Protein AF-A0A9N9JHW2-F1 (afdb_monomer_lite)

InterPro domains:
  IPR004712 Na+/H+ antiporter, fungi [PTHR31382] (13-151)
  IPR006153 Cation/H+ exchanger, transmembrane domain [PF00999] (31-150)

Structure (mmCIF, N/CA/C/O backbone):
data_AF-A0A9N9JHW2-F1
#
_entry.id   AF-A0A9N9JHW2-F1
#
loop_
_atom_site.group_PDB
_atom_site.id
_atom_site.type_symbol
_atom_site.label_atom_id
_atom_site.label_alt_id
_atom_site.label_comp_id
_atom_site.label_asym_id
_atom_site.label_entity_id
_atom_site.label_seq_id
_atom_site.pdbx_PDB_ins_code
_atom_site.Cartn_x
_atom_site.Cartn_y
_atom_site.Cartn_z
_atom_site.occupancy
_atom_site.B_iso_or_equiv
_atom_site.auth_seq_id
_atom_site.auth_comp_id
_atom_site.auth_asym_id
_atom_site.auth_atom_id
_atom_site.pdbx_PDB_model_num
ATOM 1 N N . ALA A 1 1 ? 4.481 19.458 5.116 1.00 49.91 1 ALA A N 1
ATOM 2 C CA . ALA A 1 1 ? 4.588 18.077 5.631 1.00 49.91 1 ALA A CA 1
ATOM 3 C C . ALA A 1 1 ? 3.976 17.063 4.660 1.00 49.91 1 ALA A C 1
ATOM 5 O O . ALA A 1 1 ? 4.725 16.209 4.212 1.00 49.91 1 ALA A O 1
ATOM 6 N N . LEU A 1 2 ? 2.700 17.203 4.251 1.00 49.69 2 LEU A N 1
ATOM 7 C CA . LEU A 1 2 ? 2.052 16.290 3.284 1.00 49.69 2 LEU A CA 1
ATOM 8 C C . LEU A 1 2 ? 2.845 16.100 1.975 1.00 49.69 2 LEU A C 1
ATOM 10 O O . LEU A 1 2 ? 3.232 14.982 1.667 1.00 49.69 2 LEU A O 1
ATOM 14 N N . TYR A 1 3 ? 3.224 17.187 1.293 1.00 51.06 3 TYR A N 1
ATOM 15 C CA . TYR A 1 3 ? 3.979 17.104 0.030 1.00 51.06 3 TYR A CA 1
ATOM 16 C C . TYR A 1 3 ? 5.314 16.347 0.125 1.00 51.06 3 TYR A C 1
ATOM 18 O O . TYR A 1 3 ? 5.717 15.689 -0.829 1.00 51.06 3 TYR A O 1
ATOM 26 N N . HIS A 1 4 ? 6.010 16.424 1.264 1.00 49.56 4 HIS A N 1
ATOM 27 C CA . HIS A 1 4 ? 7.264 15.689 1.456 1.00 49.56 4 HIS A CA 1
ATOM 28 C C . HIS A 1 4 ? 7.025 14.197 1.705 1.00 49.56 4 HIS A C 1
ATOM 30 O O . HIS A 1 4 ? 7.826 13.377 1.259 1.00 49.56 4 HIS A O 1
ATOM 36 N N . ALA A 1 5 ? 5.937 13.848 2.398 1.00 53.38 5 ALA A N 1
ATOM 37 C CA . ALA A 1 5 ? 5.558 12.462 2.636 1.00 53.38 5 ALA A CA 1
ATOM 38 C C . ALA A 1 5 ? 5.114 11.796 1.327 1.00 53.38 5 ALA A C 1
ATOM 40 O O . ALA A 1 5 ? 5.663 10.758 0.968 1.00 53.38 5 ALA A O 1
ATOM 41 N N . ASP A 1 6 ? 4.229 12.443 0.563 1.00 57.06 6 ASP A N 1
ATOM 42 C CA . ASP A 1 6 ? 3.752 11.947 -0.734 1.00 57.06 6 ASP A CA 1
ATOM 43 C C . ASP A 1 6 ? 4.912 11.697 -1.707 1.00 57.06 6 ASP A C 1
ATOM 45 O O . ASP A 1 6 ? 5.014 10.630 -2.316 1.00 57.06 6 ASP A O 1
ATOM 49 N N . LEU A 1 7 ? 5.860 12.637 -1.782 1.00 61.16 7 LEU A N 1
ATOM 50 C CA . LEU A 1 7 ? 7.040 12.500 -2.634 1.00 61.16 7 LEU A CA 1
ATOM 51 C C . LEU A 1 7 ? 7.932 11.322 -2.208 1.00 61.16 7 LEU A C 1
ATOM 53 O O . LEU A 1 7 ? 8.488 10.622 -3.056 1.00 61.16 7 LEU A O 1
ATOM 57 N N . HIS A 1 8 ? 8.051 11.061 -0.905 1.00 65.06 8 HIS A N 1
ATOM 58 C CA . HIS A 1 8 ? 8.848 9.951 -0.384 1.00 65.06 8 HIS A CA 1
ATOM 59 C C . HIS A 1 8 ? 8.257 8.581 -0.765 1.00 65.06 8 HIS A C 1
ATOM 61 O O . HIS A 1 8 ? 9.009 7.672 -1.123 1.00 65.06 8 HIS A O 1
ATOM 67 N N . TYR A 1 9 ? 6.929 8.425 -0.749 1.00 59.56 9 TYR A N 1
ATOM 68 C CA . TYR A 1 9 ? 6.265 7.176 -1.154 1.00 59.56 9 TYR A CA 1
ATOM 69 C C . TYR A 1 9 ? 6.364 6.921 -2.654 1.00 59.56 9 TYR A C 1
ATOM 71 O O . TYR A 1 9 ? 6.665 5.801 -3.069 1.00 59.56 9 TYR A O 1
ATOM 79 N N . ILE A 1 10 ? 6.207 7.972 -3.459 1.00 65.38 10 ILE A N 1
ATOM 80 C CA . ILE A 1 10 ? 6.424 7.895 -4.906 1.00 65.38 10 ILE A CA 1
ATOM 81 C C . ILE A 1 10 ? 7.870 7.469 -5.189 1.00 65.38 10 ILE A C 1
ATOM 83 O O . ILE A 1 10 ? 8.105 6.567 -5.988 1.00 65.38 10 ILE A O 1
ATOM 87 N N . THR A 1 11 ? 8.844 8.044 -4.477 1.00 70.62 11 THR A N 1
ATOM 88 C CA . THR A 1 11 ? 10.264 7.690 -4.644 1.00 70.62 11 THR A CA 1
ATOM 89 C C . THR A 1 11 ? 10.546 6.235 -4.253 1.00 70.62 11 THR A C 1
ATOM 91 O O . THR A 1 11 ? 11.298 5.557 -4.949 1.00 70.62 11 THR A O 1
ATOM 94 N N . LYS A 1 12 ? 9.917 5.722 -3.185 1.00 71.50 12 LYS A N 1
ATOM 95 C CA . LYS A 1 12 ? 10.025 4.308 -2.785 1.00 71.50 12 LYS A CA 1
ATOM 96 C C . LYS A 1 12 ? 9.438 3.356 -3.828 1.00 71.50 12 LYS A C 1
ATOM 98 O O . LYS A 1 12 ? 10.093 2.376 -4.169 1.00 71.50 12 LYS A O 1
ATOM 103 N N . GLY A 1 13 ? 8.262 3.667 -4.376 1.00 67.06 13 GLY A N 1
ATOM 104 C CA . GLY A 1 13 ? 7.679 2.893 -5.478 1.00 67.06 13 GLY A CA 1
ATOM 105 C C . GLY A 1 13 ? 8.552 2.925 -6.738 1.00 67.06 13 GLY A C 1
ATOM 106 O O . GLY A 1 13 ? 8.743 1.907 -7.395 1.00 67.06 13 GLY A O 1
ATOM 107 N N . MET A 1 14 ? 9.171 4.069 -7.048 1.00 69.75 14 MET A N 1
ATOM 108 C CA . MET A 1 14 ? 10.121 4.158 -8.163 1.00 69.75 14 MET A CA 1
ATOM 109 C C . MET A 1 14 ? 11.405 3.355 -7.915 1.00 69.75 14 MET A C 1
ATOM 111 O O . MET A 1 14 ? 11.918 2.739 -8.847 1.00 69.75 14 MET A O 1
ATOM 115 N N . ALA A 1 15 ? 11.921 3.321 -6.683 1.00 74.56 15 ALA A N 1
ATOM 116 C CA . ALA A 1 15 ? 13.123 2.557 -6.343 1.00 74.56 15 ALA A CA 1
ATOM 117 C C . ALA A 1 15 ? 12.953 1.052 -6.620 1.00 74.56 15 ALA A C 1
ATOM 119 O O . ALA A 1 15 ? 13.870 0.413 -7.136 1.00 74.56 15 ALA A O 1
ATOM 120 N N . GLU A 1 16 ? 11.763 0.506 -6.362 1.00 70.38 16 GLU A N 1
ATOM 121 C CA . GLU A 1 16 ? 11.405 -0.872 -6.711 1.00 70.38 16 GLU A CA 1
ATOM 122 C C . GLU A 1 16 ? 11.533 -1.124 -8.226 1.00 70.38 16 GLU A C 1
ATOM 124 O O . GLU A 1 16 ? 12.093 -2.129 -8.663 1.00 70.38 16 GLU A O 1
ATOM 129 N N . GLN A 1 17 ? 11.102 -0.172 -9.057 1.00 68.19 17 GLN A N 1
ATOM 130 C CA . GLN A 1 17 ? 11.220 -0.287 -10.513 1.00 68.19 17 GLN A CA 1
ATOM 131 C C . GLN A 1 17 ? 12.666 -0.218 -11.015 1.00 68.19 17 GLN A C 1
ATOM 133 O O . GLN A 1 17 ? 13.013 -0.893 -11.990 1.00 68.19 17 GLN A O 1
ATOM 138 N N . PHE A 1 18 ? 13.514 0.570 -10.351 1.00 70.00 18 PHE A N 1
ATOM 139 C CA . PHE A 1 18 ? 14.948 0.624 -10.641 1.00 70.00 18 PHE A CA 1
ATOM 140 C C . PHE A 1 18 ? 15.665 -0.680 -10.270 1.00 70.00 18 PHE A C 1
ATOM 142 O O . PHE A 1 18 ? 16.592 -1.081 -10.975 1.00 70.00 18 PHE A O 1
ATOM 149 N N . LEU A 1 19 ? 15.213 -1.389 -9.231 1.00 73.19 19 LEU A N 1
ATOM 150 C CA . LEU A 1 19 ? 15.720 -2.727 -8.914 1.00 73.19 19 LEU A CA 1
ATOM 151 C C . LEU A 1 19 ? 15.449 -3.706 -10.069 1.00 73.19 19 LEU A C 1
ATOM 153 O O . LEU A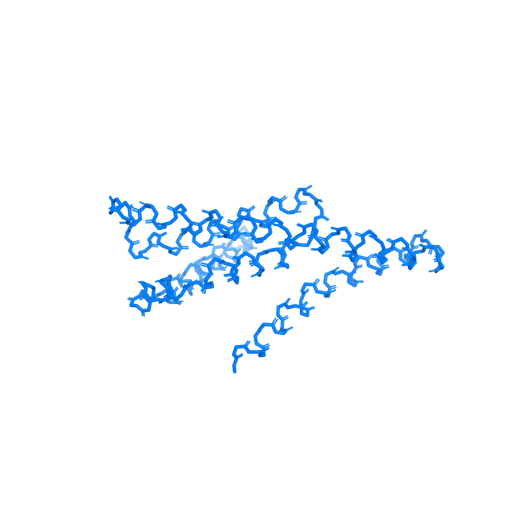 1 19 ? 16.359 -4.405 -10.515 1.00 73.19 19 LEU A O 1
ATOM 157 N N . TYR A 1 20 ? 14.226 -3.701 -10.611 1.00 67.94 20 TYR A N 1
ATOM 158 C CA . TYR A 1 20 ? 13.880 -4.515 -11.780 1.00 67.94 20 TYR A CA 1
ATOM 159 C C . TYR A 1 20 ? 14.678 -4.123 -13.028 1.00 67.94 20 TYR A C 1
ATOM 161 O O . TYR A 1 20 ? 15.082 -5.002 -13.783 1.00 67.94 20 TYR A O 1
ATOM 169 N N . LEU A 1 21 ? 14.951 -2.831 -13.240 1.00 69.00 21 LEU A N 1
ATOM 170 C CA . LEU A 1 21 ? 15.825 -2.381 -14.330 1.00 69.00 21 LEU A CA 1
ATOM 171 C C . LEU A 1 21 ? 17.228 -2.989 -14.216 1.00 69.00 21 LEU A C 1
ATOM 173 O O . LEU A 1 21 ? 17.766 -3.475 -15.208 1.00 69.00 21 LEU A O 1
ATOM 177 N N . SER A 1 22 ? 17.801 -2.982 -13.009 1.00 71.44 22 SER A N 1
ATOM 178 C CA . SER A 1 22 ? 19.120 -3.564 -12.741 1.00 71.44 22 SER A CA 1
ATOM 179 C C . SER A 1 22 ? 19.153 -5.066 -13.048 1.00 71.44 22 SER A C 1
ATOM 181 O O . SER A 1 22 ? 20.088 -5.545 -13.685 1.00 71.44 22 SER A O 1
ATOM 183 N N . LEU A 1 23 ? 18.092 -5.795 -12.681 1.00 68.25 23 LEU A N 1
ATOM 184 C CA . LEU A 1 23 ? 17.926 -7.210 -13.028 1.00 68.25 23 LEU A CA 1
ATOM 185 C C . LEU A 1 23 ? 17.848 -7.428 -14.548 1.00 68.25 23 LEU A C 1
ATOM 187 O O . LEU A 1 23 ? 18.542 -8.289 -15.076 1.00 68.25 23 LEU A O 1
ATOM 191 N N . TYR A 1 24 ? 17.072 -6.619 -15.276 1.00 65.62 24 TYR A N 1
ATOM 192 C CA . TYR A 1 24 ? 16.975 -6.746 -16.736 1.00 65.62 24 TYR A CA 1
ATOM 193 C C . TYR A 1 24 ? 18.283 -6.414 -17.466 1.00 65.62 24 TYR A C 1
ATOM 195 O O . TYR A 1 24 ? 18.560 -7.000 -18.511 1.00 65.62 24 TYR A O 1
ATOM 203 N N . LEU A 1 25 ? 19.102 -5.504 -16.929 1.00 69.38 25 LEU A N 1
ATOM 204 C CA . LEU A 1 25 ? 20.418 -5.184 -17.493 1.00 69.38 25 LEU A CA 1
ATOM 205 C C . LEU A 1 25 ? 21.443 -6.316 -17.336 1.00 69.38 25 LEU A C 1
ATOM 207 O O . LEU A 1 25 ? 22.425 -6.327 -18.076 1.00 69.38 25 LEU A O 1
ATOM 211 N N . MET A 1 26 ? 21.244 -7.246 -16.396 1.00 73.38 26 MET A N 1
ATOM 212 C CA . MET A 1 26 ? 22.123 -8.410 -16.248 1.00 73.38 26 MET A CA 1
ATOM 213 C C . MET A 1 26 ? 21.910 -9.458 -17.351 1.00 73.38 26 MET A C 1
ATOM 215 O O . MET A 1 26 ? 22.874 -10.120 -17.727 1.00 73.38 26 MET A O 1
ATOM 219 N N . ASP A 1 27 ? 20.697 -9.564 -17.905 1.00 67.25 27 ASP A N 1
ATOM 220 C CA . ASP A 1 27 ? 20.333 -10.617 -18.867 1.00 67.25 27 ASP A CA 1
ATOM 221 C C . ASP A 1 27 ? 20.201 -10.135 -20.330 1.00 67.25 27 ASP A C 1
ATOM 223 O O . ASP A 1 27 ? 20.203 -10.958 -21.248 1.00 67.25 27 ASP A O 1
ATOM 227 N N . LEU A 1 28 ? 20.084 -8.823 -20.596 1.00 65.81 28 LEU A N 1
ATOM 228 C CA . LEU A 1 28 ? 19.756 -8.283 -21.929 1.00 65.81 28 LEU A CA 1
ATOM 229 C C . LEU A 1 28 ? 20.701 -7.176 -22.422 1.00 65.81 28 LEU A C 1
ATOM 231 O O . LEU A 1 28 ? 21.309 -6.428 -21.662 1.00 65.81 28 LEU A O 1
ATOM 235 N N . SER A 1 29 ? 20.767 -7.018 -23.749 1.00 70.31 29 SER A N 1
ATOM 236 C CA . SER A 1 29 ? 21.506 -5.927 -24.395 1.00 70.31 29 SER A CA 1
ATOM 237 C C . SER A 1 29 ? 20.874 -4.550 -24.111 1.00 70.31 29 SER A C 1
ATOM 239 O O . SER A 1 29 ? 19.653 -4.384 -24.183 1.00 70.31 29 SER A O 1
ATOM 241 N N . PHE A 1 30 ? 21.715 -3.542 -23.829 1.00 63.62 30 PHE A N 1
ATOM 242 C CA . PHE A 1 30 ? 21.324 -2.201 -23.348 1.00 63.62 30 PHE A CA 1
ATOM 243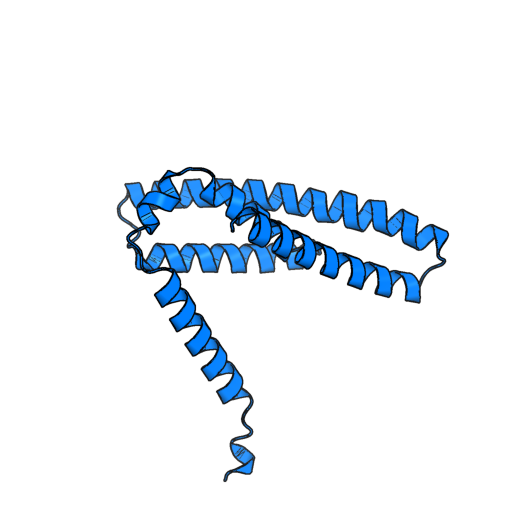 C C . PHE A 1 30 ? 20.150 -1.554 -24.110 1.00 63.62 30 PHE A C 1
ATOM 245 O O . PHE A 1 30 ? 19.251 -0.986 -23.493 1.00 63.62 30 PHE A O 1
ATOM 252 N N . GLY A 1 31 ? 20.129 -1.641 -25.445 1.00 64.25 31 GLY A N 1
ATOM 253 C CA . GLY A 1 31 ? 19.107 -0.983 -26.270 1.00 64.25 31 GLY A CA 1
ATOM 254 C C . GLY A 1 31 ? 17.722 -1.639 -26.208 1.00 64.25 31 GLY A C 1
ATOM 255 O O . GLY A 1 31 ? 16.709 -0.942 -26.194 1.00 64.25 31 GLY A O 1
ATOM 256 N N . GLN A 1 32 ? 17.662 -2.971 -26.131 1.00 62.88 32 GLN A N 1
ATOM 257 C CA . GLN A 1 32 ? 16.396 -3.705 -26.015 1.00 62.88 32 GLN A CA 1
ATOM 258 C C . GLN A 1 32 ? 15.873 -3.705 -24.573 1.00 62.88 32 GLN A C 1
ATOM 260 O O . GLN A 1 32 ? 14.664 -3.590 -24.368 1.00 62.88 32 GLN A O 1
ATOM 265 N N . ALA A 1 33 ? 16.775 -3.750 -23.587 1.00 60.91 33 ALA A N 1
ATOM 266 C CA . ALA A 1 33 ? 16.438 -3.694 -22.167 1.00 60.91 33 ALA A CA 1
ATOM 267 C C . ALA A 1 33 ? 15.716 -2.388 -21.800 1.00 60.91 33 ALA A C 1
ATOM 269 O O . ALA A 1 33 ? 14.664 -2.418 -21.167 1.00 60.91 33 ALA A O 1
ATOM 270 N N . ILE A 1 34 ? 16.223 -1.240 -22.265 1.00 65.31 34 ILE A N 1
ATOM 271 C CA . ILE A 1 34 ? 15.618 0.071 -21.981 1.00 65.31 34 ILE A CA 1
ATOM 272 C C . ILE A 1 34 ? 14.256 0.216 -22.678 1.00 65.31 34 ILE A C 1
ATOM 274 O O . ILE A 1 34 ? 13.299 0.689 -22.065 1.00 65.31 34 ILE A O 1
ATOM 278 N N . GLY A 1 35 ? 14.135 -0.229 -23.935 1.00 65.12 35 GLY A N 1
ATOM 279 C CA . GLY A 1 35 ? 12.882 -0.142 -24.692 1.00 65.12 35 GLY A CA 1
ATOM 280 C C . GLY A 1 35 ? 11.750 -0.974 -24.083 1.00 65.12 35 GLY A C 1
ATOM 281 O O . GLY A 1 35 ? 10.632 -0.479 -23.933 1.00 65.12 35 GLY A O 1
ATOM 282 N N . GLN A 1 36 ? 12.034 -2.215 -23.679 1.00 63.06 36 GLN A N 1
ATOM 283 C CA . GLN A 1 36 ? 11.035 -3.060 -23.019 1.00 63.06 36 GLN A CA 1
ATOM 284 C C . GLN A 1 36 ? 10.749 -2.622 -21.583 1.00 63.06 36 GLN A C 1
ATOM 286 O O . GLN A 1 36 ? 9.597 -2.673 -21.155 1.00 63.06 36 GLN A O 1
ATOM 291 N N . TRP A 1 37 ? 11.750 -2.122 -20.858 1.00 65.81 37 TRP A N 1
ATOM 292 C CA . TRP A 1 37 ? 11.552 -1.609 -19.507 1.00 65.81 37 TRP A CA 1
ATOM 293 C C . TRP A 1 37 ? 10.609 -0.401 -19.480 1.00 65.81 37 TRP A C 1
ATOM 295 O O . TRP A 1 37 ? 9.665 -0.386 -18.695 1.00 65.81 37 TRP A O 1
ATOM 305 N N . VAL A 1 38 ? 10.767 0.574 -20.379 1.00 68.00 38 VAL A N 1
ATOM 306 C CA . VAL A 1 38 ? 9.857 1.734 -20.420 1.00 68.00 38 VAL A CA 1
ATOM 307 C C . VAL A 1 38 ? 8.424 1.309 -20.767 1.00 68.00 38 VAL A C 1
ATOM 309 O O . VAL A 1 38 ? 7.467 1.749 -20.130 1.00 68.00 38 VAL A O 1
ATOM 312 N N . LEU A 1 39 ? 8.247 0.427 -21.750 1.00 65.81 39 LEU A N 1
ATOM 313 C CA . LEU A 1 39 ? 6.912 0.052 -22.224 1.00 65.81 39 LEU A CA 1
ATOM 314 C C . LEU A 1 39 ? 6.179 -0.865 -21.229 1.00 65.81 39 LEU A C 1
ATOM 316 O O . LEU A 1 39 ? 4.998 -0.666 -20.948 1.00 65.81 39 LEU A O 1
ATOM 320 N N . VAL A 1 40 ? 6.885 -1.837 -20.649 1.00 64.31 40 VAL A N 1
ATOM 321 C CA . VAL A 1 40 ? 6.300 -2.832 -19.739 1.00 64.31 40 VAL A CA 1
ATOM 322 C C . VAL A 1 40 ? 6.316 -2.356 -18.284 1.00 64.31 40 VAL A C 1
ATOM 324 O O . VAL A 1 40 ? 5.298 -2.449 -17.601 1.00 64.31 40 VAL A O 1
ATOM 327 N N . ALA A 1 41 ? 7.433 -1.828 -17.778 1.00 65.44 41 ALA A N 1
ATOM 328 C CA . ALA A 1 41 ? 7.545 -1.462 -16.364 1.00 65.44 41 ALA A CA 1
ATOM 329 C C . ALA A 1 41 ? 6.882 -0.116 -16.044 1.00 65.44 41 ALA A C 1
ATOM 331 O O . ALA A 1 41 ? 6.231 0.006 -15.009 1.00 65.44 41 ALA A O 1
ATOM 332 N N . ILE A 1 42 ? 6.997 0.879 -16.926 1.00 67.75 42 ILE A N 1
ATOM 333 C CA . ILE A 1 42 ? 6.394 2.195 -16.681 1.00 67.75 42 ILE A CA 1
ATOM 334 C C . ILE A 1 42 ? 4.953 2.208 -17.189 1.00 67.75 42 ILE A C 1
ATOM 336 O O . ILE A 1 42 ? 4.037 2.417 -16.405 1.00 67.75 42 ILE A O 1
ATOM 340 N N . LEU A 1 43 ? 4.711 1.943 -18.474 1.00 67.69 43 LEU A N 1
ATOM 341 C CA . LEU A 1 43 ? 3.366 2.125 -19.033 1.00 67.69 43 LEU A CA 1
ATOM 342 C C . LEU A 1 43 ? 2.357 1.095 -18.504 1.00 67.69 43 LEU A C 1
ATOM 344 O O . LEU A 1 43 ? 1.267 1.464 -18.0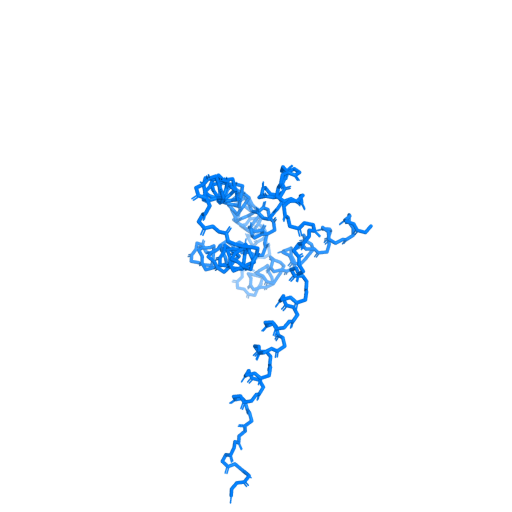67 1.00 67.69 43 LEU A O 1
ATOM 348 N N . TYR A 1 44 ? 2.722 -0.191 -18.526 1.00 69.19 44 TYR A N 1
ATOM 349 C CA . TYR A 1 44 ? 1.807 -1.261 -18.134 1.00 69.19 44 TYR A CA 1
ATOM 350 C C . TYR A 1 44 ? 1.718 -1.416 -16.613 1.00 69.19 44 TYR A C 1
ATOM 352 O O . TYR A 1 44 ? 0.619 -1.326 -16.073 1.00 69.19 44 TYR A O 1
ATOM 360 N N . LYS A 1 45 ? 2.838 -1.587 -15.891 1.00 71.00 45 LYS A N 1
ATOM 361 C CA . LYS A 1 45 ? 2.770 -1.815 -14.433 1.00 71.00 45 LYS A CA 1
ATOM 362 C C . LYS A 1 45 ? 2.287 -0.592 -13.650 1.00 71.00 45 LYS A C 1
ATOM 364 O O . LYS A 1 45 ? 1.414 -0.752 -12.805 1.00 71.00 45 LYS A O 1
ATOM 369 N N . ILE A 1 46 ? 2.799 0.616 -13.917 1.00 78.75 46 ILE A N 1
ATOM 370 C CA . ILE A 1 46 ? 2.342 1.825 -13.198 1.00 78.75 46 ILE A CA 1
ATOM 371 C C . ILE A 1 46 ? 0.904 2.148 -13.598 1.00 78.75 46 ILE A C 1
ATOM 373 O O . ILE A 1 46 ? 0.067 2.350 -12.725 1.00 78.75 46 ILE A O 1
ATOM 377 N N . GLY A 1 47 ? 0.599 2.153 -14.901 1.00 81.38 47 GLY A N 1
ATOM 378 C CA . GLY A 1 47 ? -0.744 2.450 -15.399 1.00 81.38 47 GLY A CA 1
ATOM 379 C C . GLY A 1 47 ? -1.804 1.529 -14.797 1.00 81.38 47 GLY A C 1
ATOM 380 O O . GLY A 1 47 ? -2.816 1.996 -14.274 1.00 81.38 47 GLY A O 1
ATOM 381 N N . LEU A 1 48 ? -1.540 0.222 -14.794 1.00 80.50 48 LEU A N 1
ATOM 382 C CA . LEU A 1 48 ? -2.440 -0.775 -14.226 1.00 80.50 48 LEU A CA 1
ATOM 383 C C . LEU A 1 48 ? -2.549 -0.649 -12.696 1.00 80.50 48 LEU A C 1
ATOM 385 O O . LEU A 1 48 ? -3.662 -0.686 -12.172 1.00 80.50 48 LEU A O 1
ATOM 389 N N . SER A 1 49 ? -1.440 -0.407 -11.986 1.00 81.88 49 SER A N 1
ATOM 390 C CA . SER A 1 49 ? -1.452 -0.126 -10.541 1.00 81.88 49 SER A CA 1
ATOM 391 C C . SER A 1 49 ? -2.270 1.125 -10.191 1.00 81.88 49 SER A C 1
ATOM 393 O O . SER A 1 49 ? -3.013 1.101 -9.211 1.00 81.88 49 SER A O 1
ATOM 395 N N . ILE A 1 50 ? -2.194 2.197 -10.994 1.00 86.19 50 ILE A N 1
ATOM 396 C CA . ILE A 1 50 ? -3.000 3.414 -10.801 1.00 86.19 50 ILE A CA 1
ATOM 397 C C . ILE A 1 50 ? -4.489 3.086 -10.934 1.00 86.19 50 ILE A C 1
ATOM 399 O O . ILE A 1 50 ? -5.280 3.440 -10.061 1.00 86.19 50 ILE A O 1
ATOM 403 N N . VAL A 1 51 ? -4.878 2.394 -12.009 1.00 89.00 51 VAL A N 1
ATOM 404 C CA . VAL A 1 51 ? -6.286 2.066 -12.278 1.00 89.00 51 VAL A CA 1
ATOM 405 C C . VAL A 1 51 ? -6.859 1.168 -11.181 1.00 89.00 51 VAL A C 1
ATOM 407 O O . VAL A 1 51 ? -7.936 1.458 -10.658 1.00 89.00 51 VAL A O 1
ATOM 410 N N . ILE A 1 52 ? -6.128 0.122 -10.783 1.00 87.88 52 ILE A N 1
ATOM 411 C CA . ILE A 1 52 ? -6.542 -0.779 -9.699 1.00 87.88 52 ILE A CA 1
ATOM 412 C C . ILE A 1 52 ? -6.622 -0.028 -8.370 1.00 87.88 52 ILE A C 1
ATOM 414 O O . ILE A 1 52 ? -7.591 -0.213 -7.633 1.00 87.88 52 ILE A O 1
ATOM 418 N N . GLY A 1 53 ? -5.646 0.833 -8.074 1.00 88.00 53 GLY A N 1
ATOM 419 C CA . GLY A 1 53 ? -5.619 1.633 -6.853 1.00 88.00 53 GLY A CA 1
ATOM 420 C C . GLY A 1 53 ? -6.832 2.557 -6.745 1.00 88.00 53 GLY A C 1
ATOM 421 O O . GLY A 1 53 ? -7.554 2.506 -5.751 1.00 88.00 53 GLY A O 1
ATOM 422 N N . ILE A 1 54 ? -7.120 3.339 -7.791 1.00 91.12 54 ILE A N 1
ATOM 423 C CA . ILE A 1 54 ? -8.285 4.242 -7.824 1.00 91.12 54 ILE A CA 1
ATOM 424 C C . ILE A 1 54 ? -9.588 3.450 -7.704 1.00 91.12 54 ILE A C 1
ATOM 426 O O . ILE A 1 54 ? -10.450 3.795 -6.896 1.00 91.12 54 ILE A O 1
ATOM 430 N N . PHE A 1 55 ? -9.738 2.382 -8.491 1.00 92.25 55 PHE A N 1
ATOM 431 C CA . PHE A 1 55 ? -10.962 1.587 -8.494 1.00 92.25 55 PHE A CA 1
ATOM 432 C C . PHE A 1 55 ? -11.221 0.952 -7.124 1.00 92.25 55 PHE A C 1
ATOM 434 O O . PHE A 1 55 ? -12.303 1.104 -6.557 1.00 92.25 55 PHE A O 1
ATOM 441 N N . THR A 1 56 ? -10.211 0.288 -6.564 1.00 91.12 56 THR A N 1
ATOM 442 C CA . THR A 1 56 ? -10.328 -0.413 -5.281 1.00 91.12 56 THR A CA 1
ATOM 443 C C . THR A 1 56 ? -10.503 0.573 -4.127 1.00 91.12 56 THR A C 1
ATOM 445 O O . THR A 1 56 ? -11.349 0.344 -3.268 1.00 91.12 56 THR A O 1
ATOM 448 N N . GLY A 1 57 ? -9.784 1.702 -4.127 1.00 89.19 57 GLY A N 1
ATOM 449 C CA . GLY A 1 57 ? -9.932 2.761 -3.122 1.00 89.19 57 GLY A CA 1
ATOM 450 C C . GLY A 1 57 ? -11.328 3.393 -3.123 1.00 89.19 57 GLY A C 1
ATOM 451 O O . GLY A 1 57 ? -11.928 3.582 -2.062 1.00 89.19 57 GLY A O 1
ATOM 452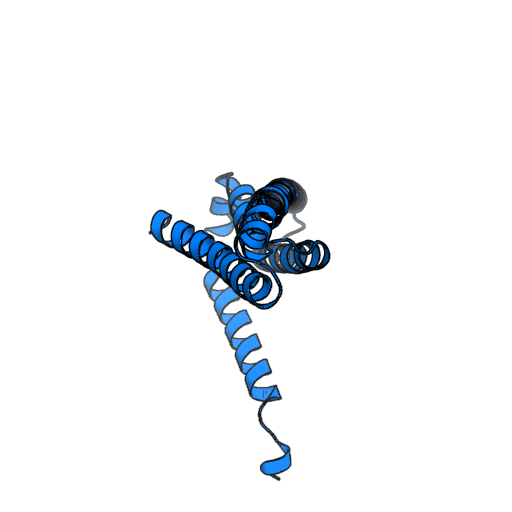 N N . TYR A 1 58 ? -11.900 3.634 -4.307 1.00 88.62 58 TYR A N 1
ATOM 453 C CA . TYR A 1 58 ? -13.268 4.140 -4.443 1.00 88.62 58 TYR A CA 1
ATOM 454 C C . TYR A 1 58 ? -14.316 3.132 -3.947 1.00 88.62 58 TYR A C 1
ATOM 456 O O . TYR A 1 58 ? -15.229 3.493 -3.197 1.00 88.62 58 TYR A O 1
ATOM 464 N N . VAL A 1 59 ? -14.181 1.856 -4.329 1.00 90.69 59 VAL A N 1
ATOM 465 C CA . VAL A 1 59 ? -15.076 0.782 -3.867 1.00 90.69 59 VAL A CA 1
ATOM 466 C C . VAL A 1 59 ? -14.989 0.624 -2.351 1.00 90.69 59 VAL A C 1
ATOM 468 O O . VAL A 1 59 ? -16.024 0.584 -1.684 1.00 90.69 59 VAL A O 1
ATOM 471 N N . ALA A 1 60 ? -13.776 0.606 -1.799 1.00 88.62 60 ALA A N 1
ATOM 472 C CA . ALA A 1 60 ? -13.540 0.495 -0.367 1.00 88.62 60 ALA A CA 1
ATOM 473 C C . ALA A 1 60 ? -14.199 1.638 0.411 1.00 88.62 60 ALA A C 1
ATOM 475 O O . ALA A 1 60 ? -14.893 1.375 1.391 1.00 88.62 60 ALA A O 1
ATOM 476 N N . ARG A 1 61 ? -14.087 2.889 -0.064 1.00 85.25 61 ARG A N 1
ATOM 477 C CA . ARG A 1 61 ? -14.801 4.024 0.545 1.00 85.25 61 ARG A CA 1
ATOM 478 C C . ARG A 1 61 ? -16.303 3.775 0.574 1.00 85.25 61 ARG A C 1
ATOM 480 O O . ARG A 1 61 ? -16.943 3.972 1.603 1.00 85.25 61 ARG A O 1
ATOM 487 N N . LYS A 1 62 ? -16.881 3.381 -0.561 1.00 86.50 62 LYS A N 1
ATOM 488 C CA . LYS A 1 62 ? -18.334 3.223 -0.680 1.00 86.50 62 LYS A CA 1
ATOM 489 C C . LYS A 1 62 ? -18.863 2.111 0.230 1.00 86.50 62 LYS A C 1
ATOM 491 O O . LYS A 1 62 ? -19.930 2.268 0.820 1.00 86.50 62 LYS A O 1
ATOM 496 N N . LEU A 1 63 ? -18.111 1.017 0.363 1.00 87.31 63 LEU A N 1
ATOM 497 C CA . LEU A 1 63 ? -18.415 -0.074 1.293 1.00 87.31 63 LEU A CA 1
ATOM 498 C C . LEU A 1 63 ? -18.352 0.386 2.751 1.00 87.31 63 LEU A C 1
ATOM 500 O O . LEU A 1 63 ? -19.243 0.060 3.537 1.00 87.31 63 LEU A O 1
ATOM 504 N N . LEU A 1 64 ? -17.334 1.172 3.096 1.00 85.12 64 LEU A N 1
ATOM 505 C CA . LEU A 1 64 ? -17.156 1.699 4.442 1.00 85.12 64 LEU A CA 1
ATOM 506 C C . LEU A 1 64 ? -18.292 2.656 4.828 1.00 85.12 64 LEU A C 1
ATOM 508 O O . LEU A 1 64 ? -18.928 2.471 5.861 1.00 85.12 64 LEU A O 1
ATOM 512 N N . TYR A 1 65 ? -18.631 3.592 3.937 1.00 83.56 65 TYR A N 1
ATOM 513 C CA . TYR A 1 65 ? -19.749 4.523 4.109 1.00 83.56 65 TYR A CA 1
ATOM 514 C C . TYR A 1 65 ? -21.088 3.801 4.309 1.00 83.56 65 TYR A C 1
ATOM 516 O O . TYR A 1 65 ? -21.899 4.168 5.161 1.00 83.56 65 TYR A O 1
ATOM 524 N N . LEU A 1 66 ? -21.333 2.737 3.537 1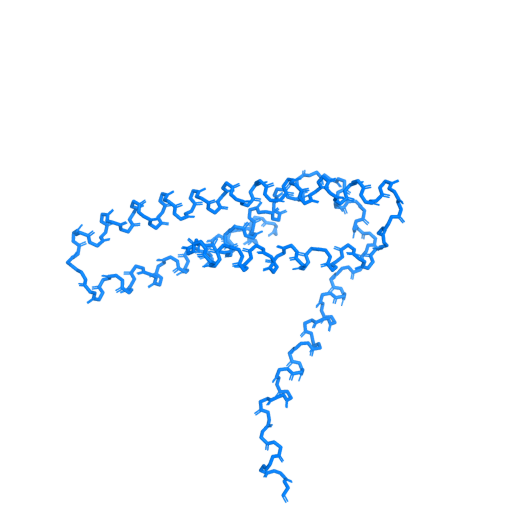.00 84.12 66 LEU A N 1
ATOM 525 C CA . LEU A 1 66 ? -22.543 1.931 3.685 1.00 84.12 66 LEU A CA 1
ATOM 526 C C . LEU A 1 66 ? -22.573 1.192 5.030 1.00 84.12 66 LEU A C 1
ATOM 528 O O . LEU A 1 66 ? -23.633 1.075 5.643 1.00 84.12 66 LEU A O 1
ATOM 532 N N . SER A 1 67 ? -21.427 0.691 5.480 1.00 84.75 67 SER A N 1
ATOM 533 C CA . SER A 1 67 ? -21.315 -0.068 6.727 1.00 84.75 67 SER A CA 1
ATOM 534 C C . SER A 1 67 ? -21.496 0.828 7.954 1.00 84.75 67 SER A C 1
ATOM 536 O O . SER A 1 67 ? -22.204 0.451 8.886 1.00 84.75 67 SER A O 1
ATOM 538 N N . GLU A 1 68 ? -20.961 2.050 7.918 1.00 81.44 68 GLU A N 1
ATOM 539 C CA . GLU A 1 68 ? -21.182 3.053 8.962 1.00 81.44 68 GLU A CA 1
ATOM 540 C C . GLU A 1 68 ? -22.645 3.506 9.024 1.00 81.44 68 GLU A C 1
ATOM 542 O O . GLU A 1 68 ? -23.237 3.546 10.102 1.00 81.44 68 GLU A O 1
ATOM 547 N N . LYS A 1 69 ? -23.290 3.748 7.870 1.00 81.00 69 LYS A N 1
ATOM 548 C CA . LYS A 1 69 ? -24.722 4.098 7.822 1.00 81.00 69 LYS A CA 1
ATOM 549 C C . LYS A 1 69 ? -25.607 3.038 8.491 1.00 81.00 69 LYS A C 1
ATOM 551 O O . LYS A 1 69 ? -26.651 3.369 9.048 1.00 81.00 69 LYS A O 1
ATOM 556 N N . ASN A 1 70 ? -25.191 1.774 8.439 1.00 83.00 70 ASN A N 1
ATOM 557 C CA . ASN A 1 70 ? -25.873 0.657 9.090 1.00 83.00 70 ASN A CA 1
ATOM 558 C C . ASN A 1 70 ? -25.399 0.401 10.537 1.00 83.00 70 ASN A C 1
ATOM 560 O O . ASN A 1 70 ? -25.836 -0.576 11.138 1.00 83.00 70 ASN A O 1
ATOM 564 N N . ARG A 1 71 ? -24.535 1.260 11.105 1.00 76.25 71 ARG A N 1
ATOM 565 C CA . ARG A 1 71 ? -23.912 1.120 12.438 1.00 76.25 71 ARG A CA 1
ATOM 566 C C . ARG A 1 71 ? -23.209 -0.228 12.653 1.00 76.25 71 ARG A C 1
ATOM 568 O O . ARG A 1 71 ? -23.248 -0.780 13.746 1.00 76.25 71 ARG A O 1
ATOM 575 N N . LEU A 1 72 ? -22.587 -0.767 11.604 1.00 77.25 72 LEU A N 1
ATOM 576 C CA . LEU A 1 72 ? -21.876 -2.050 11.663 1.00 77.25 72 LEU A CA 1
ATOM 577 C C . LEU A 1 72 ? -20.402 -1.914 12.072 1.00 77.25 72 LEU A C 1
ATOM 579 O O . LEU A 1 72 ? -19.745 -2.930 12.273 1.00 77.25 72 LEU A O 1
ATOM 583 N N . ILE A 1 73 ? -19.867 -0.690 12.132 1.00 74.31 73 ILE A N 1
ATOM 584 C CA . ILE A 1 73 ? -18.439 -0.427 12.342 1.00 74.31 73 ILE A CA 1
ATOM 585 C C . ILE A 1 73 ? -18.256 0.543 13.512 1.00 74.31 73 ILE A C 1
ATOM 587 O O . ILE A 1 73 ? -18.792 1.649 13.493 1.00 74.31 73 ILE A O 1
ATOM 591 N N . ASP A 1 74 ? -17.445 0.125 14.485 1.00 73.75 74 ASP A N 1
ATOM 592 C CA . ASP A 1 74 ? -16.910 0.953 15.570 1.00 73.75 74 ASP A CA 1
ATOM 593 C C . ASP A 1 74 ? -15.542 1.552 15.199 1.00 73.75 74 ASP A C 1
ATOM 595 O O . ASP A 1 74 ? -14.844 1.023 14.329 1.00 73.75 74 ASP A O 1
ATOM 599 N N . LYS A 1 75 ? -15.108 2.612 15.902 1.00 69.81 75 LYS A N 1
ATOM 600 C CA . LYS A 1 75 ? -13.842 3.342 15.649 1.00 69.81 75 LYS A CA 1
ATOM 601 C C . LYS A 1 75 ? -12.608 2.428 15.513 1.00 69.81 75 LYS A C 1
ATOM 603 O O . LYS A 1 75 ? -11.754 2.678 14.669 1.00 69.81 75 LYS A O 1
ATOM 608 N N . GLU A 1 76 ? -12.518 1.345 16.284 1.00 71.25 76 GLU A N 1
ATOM 609 C CA . GLU A 1 76 ? -11.409 0.375 16.197 1.00 71.25 76 GLU A CA 1
ATOM 610 C C . GLU A 1 76 ? -11.445 -0.459 14.903 1.00 71.25 76 GLU A C 1
ATOM 612 O O . GLU A 1 76 ? -10.410 -0.748 14.299 1.00 71.25 76 GLU A O 1
ATOM 617 N N . SER A 1 77 ? -12.645 -0.796 14.422 1.00 79.31 77 SER A N 1
ATOM 618 C CA . SER A 1 77 ? -12.843 -1.580 13.197 1.00 79.31 77 SER A CA 1
ATOM 619 C C . SER A 1 77 ? -12.481 -0.794 11.931 1.00 79.31 77 SER A C 1
ATOM 621 O O . SER A 1 77 ? -12.098 -1.399 10.926 1.00 79.31 77 SER A O 1
ATOM 623 N N . PHE A 1 78 ? -12.513 0.545 11.978 1.00 79.81 78 PHE A N 1
ATOM 624 C CA . PHE A 1 78 ? -12.013 1.398 10.891 1.00 79.81 78 PHE A CA 1
ATOM 625 C C . PHE A 1 78 ? -10.533 1.149 10.602 1.00 79.81 78 PHE A C 1
ATOM 627 O O . PHE A 1 78 ? -10.135 1.088 9.435 1.00 79.81 78 PHE A O 1
ATOM 634 N N . LEU A 1 79 ? -9.716 0.970 11.645 1.00 80.38 79 LEU A N 1
ATOM 635 C CA . LEU A 1 79 ? -8.298 0.705 11.447 1.00 80.38 79 LEU A CA 1
ATOM 636 C C . LEU A 1 79 ? -8.075 -0.653 10.793 1.00 80.38 79 LEU A C 1
ATOM 638 O O . LEU A 1 79 ? -7.316 -0.765 9.829 1.00 80.38 79 LEU A O 1
ATOM 642 N N . VAL A 1 80 ? -8.738 -1.683 11.320 1.00 83.69 80 VAL A N 1
ATOM 643 C CA . VAL A 1 80 ? -8.598 -3.049 10.812 1.00 83.69 80 VAL A CA 1
ATOM 644 C C . VAL A 1 80 ? -8.996 -3.106 9.341 1.00 83.69 80 VAL A C 1
ATOM 646 O O . VAL A 1 80 ? -8.316 -3.758 8.553 1.00 83.69 80 VAL A O 1
ATOM 649 N N . PHE A 1 81 ? -10.024 -2.356 8.938 1.00 86.12 81 PHE A N 1
ATOM 650 C CA . PHE A 1 81 ? -10.392 -2.221 7.534 1.00 86.12 81 PHE A CA 1
ATOM 651 C C . PHE A 1 81 ? -9.288 -1.573 6.685 1.00 86.12 81 PHE A C 1
ATOM 653 O O . PHE A 1 81 ? -8.968 -2.091 5.616 1.00 86.12 81 PHE A O 1
ATOM 660 N N . ALA A 1 82 ? -8.681 -0.472 7.142 1.00 84.38 82 ALA A N 1
ATOM 661 C CA . ALA A 1 82 ? -7.602 0.195 6.408 1.00 84.38 82 ALA A CA 1
ATOM 662 C C . ALA A 1 82 ? -6.374 -0.718 6.230 1.00 84.38 82 ALA A C 1
ATOM 664 O O . ALA A 1 82 ? -5.809 -0.795 5.137 1.00 84.38 82 ALA A O 1
ATOM 665 N N . ILE A 1 83 ? -6.001 -1.464 7.275 1.00 86.88 83 ILE A N 1
ATOM 666 C CA . ILE A 1 83 ? -4.912 -2.451 7.223 1.00 86.88 83 ILE A CA 1
ATOM 667 C C . ILE A 1 83 ? -5.280 -3.615 6.294 1.00 86.88 83 ILE A C 1
ATOM 669 O O . ILE A 1 83 ? -4.472 -4.007 5.454 1.00 86.88 83 ILE A O 1
ATOM 673 N N . ALA A 1 84 ? -6.501 -4.146 6.393 1.00 90.00 84 ALA A N 1
ATOM 674 C CA . ALA A 1 84 ? -6.973 -5.226 5.531 1.00 90.00 84 ALA A CA 1
ATOM 675 C C . ALA A 1 84 ? -6.998 -4.810 4.055 1.00 90.00 84 ALA A C 1
ATOM 677 O O . ALA A 1 84 ? -6.592 -5.591 3.198 1.00 90.00 84 ALA A O 1
ATOM 678 N N . LEU A 1 85 ? -7.409 -3.576 3.752 1.00 90.06 85 LEU A N 1
ATOM 679 C CA . LEU A 1 85 ? -7.384 -3.020 2.402 1.00 90.06 85 LEU A CA 1
ATOM 680 C C . LEU A 1 85 ? -5.952 -2.913 1.861 1.00 90.06 85 LEU A C 1
ATOM 682 O O . LEU A 1 85 ? -5.709 -3.286 0.714 1.00 90.06 85 LEU A O 1
ATOM 686 N N . ALA A 1 86 ? -5.010 -2.439 2.682 1.00 89.25 86 ALA A N 1
ATOM 687 C CA . ALA A 1 86 ? -3.601 -2.356 2.310 1.00 89.25 86 ALA A CA 1
ATOM 688 C C . ALA A 1 86 ? -3.007 -3.748 2.033 1.00 89.25 86 ALA A C 1
ATOM 690 O O . ALA A 1 86 ? -2.403 -3.958 0.986 1.00 89.25 86 ALA A O 1
ATOM 691 N N . LEU A 1 87 ? -3.246 -4.726 2.914 1.00 90.06 87 LEU A N 1
ATOM 692 C CA . LEU A 1 87 ? -2.793 -6.108 2.723 1.00 90.06 87 LEU A CA 1
ATOM 693 C C . LEU A 1 87 ? -3.442 -6.769 1.502 1.00 90.06 87 LEU A C 1
ATOM 695 O O . LEU A 1 87 ? -2.769 -7.472 0.749 1.00 90.06 87 LEU A O 1
ATOM 699 N N . PHE A 1 88 ? -4.735 -6.527 1.283 1.00 91.12 88 PHE A N 1
ATOM 700 C CA . PHE A 1 88 ? -5.460 -7.024 0.118 1.00 91.12 88 PHE A CA 1
ATOM 701 C C . PHE A 1 88 ? -4.868 -6.476 -1.180 1.00 91.12 88 PHE A C 1
ATOM 703 O O . PHE A 1 88 ? -4.611 -7.247 -2.102 1.00 91.12 88 PHE A O 1
ATOM 710 N N . LEU A 1 89 ? -4.606 -5.169 -1.250 1.00 90.69 89 LEU A N 1
ATOM 711 C CA . LEU A 1 89 ? -3.990 -4.548 -2.420 1.00 90.69 89 LEU A CA 1
ATOM 712 C C . LEU A 1 89 ? -2.567 -5.043 -2.647 1.00 90.69 89 LEU A C 1
ATOM 714 O O . LEU A 1 89 ? -2.235 -5.397 -3.776 1.00 90.69 89 LEU A O 1
ATOM 718 N N . THR A 1 90 ? -1.758 -5.137 -1.591 1.00 89.44 90 THR A N 1
ATOM 719 C CA . THR A 1 90 ? -0.407 -5.689 -1.689 1.00 89.44 90 THR A CA 1
ATOM 720 C C . THR A 1 90 ? -0.429 -7.120 -2.223 1.00 89.44 90 THR A C 1
ATOM 722 O O . THR A 1 90 ? 0.279 -7.425 -3.180 1.00 89.44 90 THR A O 1
ATOM 725 N N . GLY A 1 91 ? -1.299 -7.985 -1.696 1.00 88.56 91 GLY A N 1
ATOM 726 C CA . GLY A 1 91 ? -1.443 -9.355 -2.189 1.00 88.56 91 GLY A CA 1
ATOM 727 C C . GLY A 1 91 ? -1.959 -9.426 -3.629 1.00 88.56 91 GLY A C 1
ATOM 728 O O . GLY A 1 91 ? -1.395 -10.134 -4.462 1.00 88.56 91 GLY A O 1
ATOM 729 N N . PHE A 1 92 ? -3.006 -8.667 -3.953 1.00 88.94 92 PHE A N 1
ATOM 730 C CA . PHE A 1 92 ? -3.637 -8.694 -5.272 1.00 88.94 92 PHE A CA 1
ATOM 731 C C . PHE A 1 92 ? -2.707 -8.167 -6.371 1.00 88.94 92 PHE A C 1
ATOM 733 O O . PHE A 1 92 ? -2.575 -8.780 -7.430 1.00 88.94 92 PHE A O 1
ATOM 740 N N . VAL A 1 93 ? -2.014 -7.057 -6.112 1.00 86.94 93 VAL A N 1
ATOM 741 C CA . VAL A 1 93 ? -1.083 -6.453 -7.074 1.00 86.94 93 VAL A CA 1
ATOM 742 C C . VAL A 1 93 ? 0.192 -7.283 -7.213 1.00 86.94 93 VAL A C 1
ATOM 744 O O . VAL A 1 93 ? 0.719 -7.383 -8.324 1.00 86.94 93 VAL A O 1
ATOM 747 N N . SER A 1 94 ? 0.634 -7.951 -6.142 1.00 83.69 94 SER A N 1
ATOM 748 C CA . SER A 1 94 ? 1.750 -8.902 -6.191 1.00 83.69 94 SER A CA 1
ATOM 749 C C . SER A 1 94 ? 1.462 -10.072 -7.143 1.00 83.69 94 SER A C 1
ATOM 751 O O . SER A 1 94 ? 2.300 -10.396 -7.983 1.00 83.69 94 SER A O 1
ATOM 753 N N . ILE A 1 95 ? 0.243 -10.631 -7.123 1.00 86.56 95 ILE A N 1
ATOM 754 C CA . ILE A 1 95 ? -0.172 -11.692 -8.064 1.00 86.56 95 ILE A CA 1
ATOM 755 C C . ILE A 1 95 ? -0.147 -11.192 -9.517 1.00 86.56 95 ILE A C 1
ATOM 757 O O . ILE A 1 95 ? 0.261 -11.915 -10.424 1.00 86.56 95 ILE A O 1
ATOM 761 N N . ILE A 1 96 ? -0.539 -9.938 -9.746 1.00 81.88 96 ILE A N 1
ATOM 762 C CA . ILE A 1 96 ? -0.567 -9.318 -11.080 1.00 81.88 96 ILE A CA 1
ATOM 763 C C . ILE A 1 96 ? 0.838 -8.847 -11.521 1.00 81.88 96 ILE A C 1
ATOM 765 O O . ILE A 1 96 ? 1.020 -8.368 -12.641 1.00 81.88 96 ILE A O 1
ATOM 769 N N . SER A 1 97 ? 1.865 -9.022 -10.678 1.00 71.81 97 SER A N 1
ATOM 770 C CA . SER A 1 97 ? 3.236 -8.546 -10.917 1.00 71.81 97 SER A CA 1
ATOM 771 C C . SER A 1 97 ? 3.326 -7.027 -11.158 1.00 71.81 97 SER A C 1
ATOM 773 O O . SER A 1 97 ? 4.204 -6.562 -11.898 1.00 71.81 97 SER A O 1
ATOM 775 N N . GLY A 1 98 ? 2.411 -6.252 -10.565 1.00 74.25 98 GLY A N 1
ATOM 776 C CA . GLY A 1 98 ? 2.407 -4.785 -10.593 1.00 74.25 98 GLY A CA 1
ATOM 777 C C . GLY A 1 98 ? 3.288 -4.170 -9.500 1.00 74.25 98 GLY A C 1
ATOM 778 O O . GLY A 1 98 ? 3.970 -4.894 -8.784 1.00 74.25 98 GLY A O 1
ATOM 779 N N . SER A 1 99 ? 3.271 -2.837 -9.369 1.00 80.12 99 SER A N 1
ATOM 780 C CA . SER A 1 99 ? 3.869 -2.168 -8.199 1.00 80.12 99 SER A CA 1
ATOM 781 C C . SER A 1 99 ? 2.799 -2.005 -7.127 1.00 80.12 99 SER A C 1
ATOM 783 O O . SER A 1 99 ? 1.849 -1.228 -7.284 1.00 80.12 99 SER A O 1
ATOM 785 N N . ASP A 1 100 ? 2.934 -2.797 -6.075 1.00 84.44 100 ASP A N 1
ATOM 786 C CA . ASP A 1 100 ? 2.038 -2.900 -4.930 1.00 84.44 100 ASP A CA 1
ATOM 787 C C . ASP A 1 100 ? 2.106 -1.654 -4.046 1.00 84.44 100 ASP A C 1
ATOM 789 O O . ASP A 1 100 ? 1.066 -1.097 -3.695 1.00 84.44 100 ASP A O 1
ATOM 793 N N . LEU A 1 101 ? 3.310 -1.144 -3.769 1.00 83.62 101 LEU A N 1
ATOM 794 C CA . LEU A 1 101 ? 3.488 0.054 -2.946 1.00 83.62 101 LEU A CA 1
ATOM 795 C C . LEU A 1 101 ? 2.828 1.288 -3.584 1.00 83.62 101 LEU A C 1
ATOM 797 O O . LEU A 1 101 ? 2.156 2.068 -2.905 1.00 83.62 101 LEU A O 1
ATOM 801 N N . LEU A 1 102 ? 2.975 1.437 -4.906 1.00 83.38 102 LEU A N 1
ATOM 802 C CA . LEU A 1 102 ? 2.335 2.509 -5.666 1.00 83.38 102 LEU A CA 1
ATOM 803 C C . LEU A 1 102 ? 0.806 2.354 -5.685 1.00 83.38 102 LEU A C 1
ATOM 805 O O . LEU A 1 102 ? 0.087 3.332 -5.483 1.00 83.38 102 LEU A O 1
ATOM 809 N N . ALA A 1 103 ? 0.301 1.140 -5.916 1.00 86.81 103 ALA A N 1
ATOM 810 C CA . ALA A 1 103 ? -1.136 0.876 -5.931 1.00 86.81 103 ALA A CA 1
ATOM 811 C C . ALA A 1 103 ? -1.786 1.152 -4.564 1.00 86.81 103 ALA A C 1
ATOM 813 O O . ALA A 1 103 ? -2.837 1.792 -4.509 1.00 86.81 103 ALA A O 1
ATOM 814 N N . CYS A 1 104 ? -1.143 0.735 -3.467 1.00 88.44 104 CYS A N 1
ATOM 815 C CA . CYS A 1 104 ? -1.581 1.023 -2.100 1.00 88.44 104 CYS A CA 1
ATOM 816 C C . CYS A 1 104 ? -1.613 2.525 -1.811 1.00 88.44 104 CYS A C 1
ATOM 818 O O . CYS A 1 104 ? -2.582 3.013 -1.230 1.00 88.44 104 CYS A O 1
ATOM 820 N N . PHE A 1 105 ? -0.600 3.273 -2.257 1.00 85.94 105 PHE A N 1
ATOM 821 C CA . PHE A 1 105 ? -0.573 4.727 -2.099 1.00 85.94 105 PHE A CA 1
ATOM 822 C C . PHE A 1 105 ? -1.758 5.390 -2.811 1.00 85.94 105 PHE A C 1
ATOM 824 O O . PHE A 1 105 ? -2.521 6.129 -2.194 1.00 85.94 105 PHE A O 1
ATOM 831 N N . ILE A 1 106 ? -1.972 5.058 -4.086 1.00 88.88 106 ILE A N 1
ATOM 832 C CA . ILE A 1 106 ? -3.053 5.634 -4.895 1.00 88.88 106 ILE A CA 1
ATOM 833 C C . ILE A 1 106 ? -4.426 5.254 -4.345 1.00 88.88 106 ILE A C 1
ATOM 835 O O . ILE A 1 106 ? -5.329 6.091 -4.310 1.00 88.88 106 ILE A O 1
ATOM 839 N N . ALA A 1 107 ? -4.590 4.013 -3.886 1.00 90.50 107 ALA A N 1
ATOM 840 C CA . ALA A 1 107 ? -5.807 3.590 -3.217 1.00 90.50 107 ALA A CA 1
ATOM 841 C C . ALA A 1 107 ? -6.046 4.371 -1.925 1.00 90.50 107 ALA A C 1
ATOM 843 O O . ALA A 1 107 ? -7.168 4.813 -1.711 1.00 90.50 107 ALA A O 1
ATOM 844 N N . GLY A 1 108 ? -5.014 4.605 -1.109 1.00 87.38 108 GLY A N 1
ATOM 845 C CA . GLY A 1 108 ? -5.103 5.436 0.092 1.00 87.38 108 GLY A CA 1
ATOM 846 C C . GLY A 1 108 ? -5.499 6.880 -0.223 1.00 87.38 108 GLY A C 1
ATOM 847 O O . GLY A 1 108 ? -6.411 7.421 0.406 1.00 87.38 108 GLY A O 1
ATOM 848 N N . THR A 1 109 ? -4.895 7.487 -1.250 1.00 86.06 109 THR A N 1
ATOM 849 C CA . THR A 1 109 ? -5.264 8.832 -1.719 1.00 86.06 109 THR A CA 1
ATOM 850 C C . THR A 1 109 ? -6.714 8.867 -2.203 1.00 86.06 109 THR A C 1
ATOM 852 O O . THR A 1 109 ? -7.490 9.722 -1.784 1.00 86.06 109 THR A O 1
ATOM 855 N N . SER A 1 110 ? -7.121 7.908 -3.039 1.00 87.81 110 SER A N 1
ATOM 856 C CA . SER A 1 110 ? -8.495 7.813 -3.543 1.00 87.81 110 SER A CA 1
ATOM 857 C C . SER A 1 110 ? -9.505 7.570 -2.418 1.00 87.81 110 SER A C 1
ATOM 859 O O . SER A 1 110 ? -10.565 8.192 -2.400 1.00 87.81 110 SER A O 1
ATOM 861 N N . PHE A 1 111 ? -9.151 6.734 -1.441 1.00 85.00 111 PHE A N 1
ATOM 862 C CA . PHE A 1 111 ? -9.967 6.376 -0.285 1.00 85.00 111 PHE A CA 1
ATOM 863 C C . PHE A 1 111 ? -10.187 7.550 0.678 1.00 85.00 111 PHE A C 1
ATOM 865 O O . PHE A 1 111 ? -11.300 7.719 1.176 1.00 85.00 111 PHE A O 1
ATOM 872 N N . THR A 1 112 ? -9.195 8.431 0.849 1.00 81.75 112 THR A N 1
ATOM 873 C CA . THR A 1 112 ? -9.235 9.601 1.757 1.00 81.75 112 THR A CA 1
ATOM 874 C C . THR A 1 112 ? -9.573 10.939 1.088 1.00 81.75 112 THR A C 1
ATOM 876 O O . THR A 1 112 ? -9.733 11.941 1.773 1.00 81.75 112 THR A O 1
ATOM 879 N N . TRP A 1 113 ? -9.731 10.969 -0.237 1.00 78.62 113 TRP A N 1
ATOM 880 C CA . TRP A 1 113 ? -10.126 12.158 -1.011 1.00 78.62 113 TRP A CA 1
ATOM 881 C C . TRP A 1 113 ? -11.397 12.911 -0.529 1.00 78.62 113 TRP A C 1
ATOM 883 O O . TRP A 1 113 ? -11.485 14.118 -0.716 1.00 78.62 113 TRP A O 1
ATOM 893 N N . ASP A 1 114 ? -12.377 12.247 0.091 1.00 72.06 114 ASP A N 1
ATOM 894 C CA . ASP A 1 114 ? -13.485 12.906 0.789 1.00 72.06 114 ASP A CA 1
ATOM 895 C C . ASP A 1 114 ? -13.064 13.191 2.218 1.00 72.06 114 ASP A C 1
ATOM 897 O O . ASP A 1 114 ? -12.701 12.283 2.972 1.00 72.06 114 ASP A O 1
ATOM 901 N N . ASP A 1 115 ? -13.265 14.440 2.617 1.00 71.62 115 ASP A N 1
ATOM 902 C CA . ASP A 1 115 ? -13.076 14.918 3.982 1.00 71.62 115 ASP A CA 1
ATOM 903 C C . ASP A 1 115 ? -13.892 14.149 5.035 1.00 71.62 115 ASP A C 1
ATOM 905 O O . ASP A 1 115 ? -13.589 14.209 6.226 1.00 71.62 115 ASP A O 1
ATOM 909 N N . TRP A 1 116 ? -14.908 13.399 4.603 1.00 76.06 116 TRP A N 1
ATOM 910 C CA . TRP A 1 116 ? -15.746 12.571 5.463 1.00 76.06 116 TRP A CA 1
ATOM 911 C C . TRP A 1 116 ? -14.948 11.515 6.241 1.00 76.06 116 TRP A C 1
ATOM 913 O O . TRP A 1 116 ? -15.081 11.449 7.459 1.00 76.06 116 TRP A O 1
ATOM 923 N N . PHE A 1 117 ? -14.060 10.755 5.581 1.00 70.88 117 PHE A N 1
ATOM 924 C CA . PHE A 1 117 ? -13.277 9.721 6.276 1.00 70.88 117 PHE A CA 1
ATOM 925 C C . PHE A 1 117 ? -12.347 10.350 7.315 1.00 70.88 117 PHE A C 1
ATOM 927 O O . PHE A 1 117 ? -12.234 9.856 8.433 1.00 70.88 117 PHE A O 1
ATOM 934 N N . ARG A 1 118 ? -11.716 11.474 6.949 1.00 68.81 118 ARG A N 1
ATOM 935 C CA . ARG A 1 118 ? -10.795 12.210 7.816 1.00 68.81 118 ARG A CA 1
ATOM 936 C C . ARG A 1 118 ? -11.486 12.731 9.073 1.00 68.81 118 ARG A C 1
ATOM 938 O O . ARG A 1 118 ? -10.905 12.624 10.141 1.00 68.81 118 ARG A O 1
ATOM 945 N N . ARG A 1 119 ? -12.710 13.254 8.953 1.00 72.88 119 ARG A N 1
ATOM 946 C CA . ARG A 1 119 ? -13.501 13.724 10.101 1.00 72.88 119 ARG A CA 1
ATOM 947 C C . ARG A 1 119 ? -13.888 12.598 11.051 1.00 72.88 119 ARG A C 1
ATOM 949 O O . ARG A 1 119 ? -13.731 12.754 12.254 1.00 72.88 119 ARG A O 1
ATOM 956 N N . GLU A 1 120 ? -14.338 11.465 10.521 1.00 70.50 120 GLU A N 1
ATOM 957 C CA . GLU A 1 120 ? -14.794 10.350 11.362 1.00 70.50 120 GLU A CA 1
ATOM 958 C C . GLU A 1 120 ? -13.636 9.667 12.109 1.00 70.50 120 GLU A C 1
ATOM 960 O O . GLU A 1 120 ? -13.805 9.128 13.203 1.00 70.50 120 GLU A O 1
ATOM 965 N N . THR A 1 121 ? -12.425 9.741 11.545 1.00 66.56 121 THR A N 1
ATOM 966 C CA . THR A 1 121 ? -11.205 9.211 12.168 1.00 66.56 121 THR A CA 1
ATOM 967 C C . THR A 1 121 ? -10.368 10.245 12.921 1.00 66.56 121 THR A C 1
ATOM 969 O O . THR A 1 121 ? -9.396 9.855 13.558 1.00 66.56 121 THR A O 1
ATOM 972 N N . GLU A 1 122 ? -10.742 11.528 12.934 1.00 68.88 122 GLU A N 1
ATOM 973 C CA . GLU A 1 122 ? -10.024 12.579 13.680 1.00 68.88 122 GLU A CA 1
ATOM 974 C C . GLU A 1 122 ? -10.072 12.338 15.198 1.00 68.88 122 GLU A C 1
ATOM 976 O O . GLU A 1 122 ? -9.099 12.581 15.907 1.00 68.88 122 GLU A O 1
ATOM 981 N N . GLU A 1 123 ? -11.181 11.779 15.687 1.00 62.56 123 GLU A N 1
ATOM 982 C CA . GLU A 1 123 ? -11.329 11.345 17.080 1.00 62.56 123 GLU A CA 1
ATOM 983 C C . GLU A 1 123 ? -10.888 9.893 17.324 1.00 62.56 123 GLU A C 1
ATOM 985 O O . GLU A 1 123 ? -11.012 9.384 18.441 1.00 62.56 123 GLU A O 1
ATOM 990 N N . ALA A 1 124 ? -10.456 9.178 16.285 1.00 66.75 124 ALA A N 1
ATOM 991 C CA . ALA A 1 124 ? -9.943 7.828 16.427 1.00 66.75 124 ALA A CA 1
ATOM 992 C C . ALA A 1 124 ? -8.429 7.905 16.656 1.00 66.75 124 ALA A C 1
ATOM 994 O O . ALA A 1 124 ? -7.689 8.463 15.848 1.00 66.75 124 ALA A O 1
ATOM 995 N N . HIS A 1 125 ? -7.947 7.292 17.737 1.00 75.69 125 HIS A N 1
ATOM 996 C CA . HIS A 1 125 ? -6.520 7.197 18.064 1.00 75.69 125 HIS A CA 1
ATOM 997 C C . HIS A 1 125 ? -5.791 6.191 17.149 1.00 75.69 125 HIS A C 1
ATOM 999 O O . HIS A 1 125 ? -5.058 5.317 17.607 1.00 75.69 125 HIS A O 1
ATOM 1005 N N . LEU A 1 126 ? -5.998 6.281 15.829 1.00 76.38 126 LEU A N 1
ATOM 1006 C CA . LEU A 1 126 ? -5.496 5.320 14.843 1.00 76.38 126 LEU A CA 1
ATOM 1007 C C . LEU A 1 126 ? -3.984 5.139 14.939 1.00 76.38 126 LEU A C 1
ATOM 1009 O O . LEU A 1 126 ? -3.490 4.026 14.802 1.00 76.38 126 LEU A O 1
ATOM 1013 N N . GLN A 1 127 ? -3.253 6.222 15.194 1.00 80.31 127 GLN A N 1
ATOM 1014 C CA . GLN A 1 127 ? -1.802 6.178 15.290 1.00 80.31 127 GLN A CA 1
ATOM 1015 C C . GLN A 1 127 ? -1.318 5.372 16.502 1.00 80.31 127 GLN A C 1
ATOM 1017 O O . GLN A 1 127 ? -0.353 4.625 16.369 1.00 80.31 127 GLN A O 1
ATOM 1022 N N . GLU A 1 128 ? -2.011 5.455 17.641 1.00 85.62 128 GLU A N 1
ATOM 1023 C CA . GLU A 1 128 ? -1.700 4.648 18.830 1.00 85.62 128 GLU A CA 1
ATOM 1024 C C . GLU A 1 128 ? -1.970 3.163 18.573 1.00 85.62 128 GLU A C 1
ATOM 1026 O O . GLU A 1 128 ? -1.164 2.307 18.930 1.00 85.62 128 GLU A O 1
ATOM 1031 N N . VAL A 1 129 ? -3.074 2.843 17.896 1.00 84.94 129 VAL A N 1
ATOM 1032 C CA . VAL A 1 129 ? -3.414 1.450 17.587 1.00 84.94 129 VAL A CA 1
ATOM 1033 C C . VAL A 1 129 ? -2.462 0.864 16.532 1.00 84.94 129 VAL A C 1
ATOM 1035 O O . VAL A 1 129 ? -2.033 -0.279 16.671 1.00 84.94 129 VAL A O 1
ATOM 1038 N N . ILE A 1 130 ? -2.066 1.635 15.510 1.00 86.06 130 ILE A N 1
ATOM 1039 C CA . ILE A 1 130 ? -1.037 1.220 14.538 1.00 86.06 130 ILE A CA 1
ATOM 1040 C C . ILE A 1 130 ? 0.290 0.953 15.246 1.00 86.06 130 ILE A C 1
ATOM 1042 O O . ILE A 1 130 ? 0.906 -0.083 15.000 1.00 86.06 130 ILE A O 1
ATOM 1046 N N . ASP A 1 131 ? 0.724 1.862 16.121 1.00 89.94 131 ASP A N 1
ATOM 1047 C CA . ASP A 1 131 ? 1.966 1.703 16.879 1.00 89.94 131 ASP A CA 1
ATOM 1048 C C . ASP A 1 131 ? 1.926 0.443 17.753 1.00 89.94 131 ASP A C 1
ATOM 1050 O O . ASP A 1 131 ? 2.853 -0.365 17.732 1.00 89.94 131 ASP A O 1
ATOM 1054 N N . MET A 1 132 ? 0.808 0.201 18.441 1.00 89.94 132 MET A N 1
ATOM 1055 C CA . MET A 1 132 ? 0.613 -1.000 19.251 1.00 89.94 132 MET A CA 1
ATOM 1056 C C . MET A 1 132 ? 0.672 -2.285 18.413 1.00 89.94 132 MET A C 1
ATOM 1058 O O . MET A 1 132 ? 1.356 -3.237 18.795 1.00 89.94 132 MET A O 1
ATOM 1062 N N . LEU A 1 133 ? -0.002 -2.314 17.257 1.00 88.88 133 LEU A N 1
ATOM 1063 C CA . LEU A 1 133 ? 0.008 -3.463 16.348 1.00 88.88 133 LEU A CA 1
ATOM 1064 C C . LEU A 1 133 ? 1.405 -3.732 15.779 1.00 88.88 133 LEU A C 1
ATOM 1066 O O . LEU A 1 133 ? 1.836 -4.885 15.739 1.00 88.88 133 LEU A O 1
ATOM 1070 N N . LEU A 1 134 ? 2.125 -2.688 15.361 1.00 89.38 134 LEU A N 1
ATOM 1071 C CA . LEU A 1 134 ? 3.487 -2.817 14.842 1.00 89.38 134 LEU A CA 1
ATOM 1072 C C . LEU A 1 134 ? 4.460 -3.275 15.928 1.00 89.38 134 LEU A C 1
ATOM 1074 O O . LEU A 1 134 ? 5.249 -4.185 15.678 1.00 89.38 134 LEU A O 1
ATOM 1078 N N . ASN A 1 135 ? 4.373 -2.713 17.136 1.00 93.75 135 ASN A N 1
ATOM 1079 C CA . ASN A 1 135 ? 5.182 -3.150 18.272 1.00 93.75 135 ASN A CA 1
ATOM 1080 C C . ASN A 1 135 ? 4.950 -4.634 18.569 1.00 93.75 135 ASN A C 1
ATOM 1082 O O . ASN A 1 135 ? 5.909 -5.400 18.663 1.00 93.75 135 ASN A O 1
ATOM 1086 N N . LEU A 1 136 ? 3.689 -5.069 18.638 1.00 93.56 136 LEU A N 1
ATOM 1087 C CA . LEU A 1 136 ? 3.347 -6.476 18.839 1.00 93.56 136 LEU A CA 1
ATOM 1088 C C . LEU A 1 136 ? 3.918 -7.370 17.726 1.00 93.56 136 LEU A C 1
ATOM 1090 O O . LEU A 1 136 ? 4.527 -8.398 18.022 1.00 93.56 136 LEU A O 1
ATOM 1094 N N . ALA A 1 137 ? 3.752 -6.982 16.458 1.00 92.31 137 ALA A N 1
ATOM 1095 C CA . ALA A 1 137 ? 4.233 -7.751 15.312 1.00 92.31 137 ALA A CA 1
ATOM 1096 C C . ALA A 1 137 ? 5.765 -7.876 15.296 1.00 92.31 137 ALA A C 1
ATOM 1098 O O . ALA A 1 137 ? 6.292 -8.965 15.071 1.00 92.31 137 ALA A O 1
ATOM 1099 N N . VAL A 1 138 ? 6.483 -6.786 15.580 1.00 93.69 138 VAL A N 1
ATOM 1100 C CA . VAL A 1 138 ? 7.950 -6.779 15.650 1.00 93.69 138 VAL A CA 1
ATOM 1101 C C . VAL A 1 138 ? 8.441 -7.625 16.822 1.00 93.69 138 VAL A C 1
ATOM 1103 O O . VAL A 1 138 ? 9.348 -8.435 16.634 1.00 93.69 138 VAL A O 1
ATOM 1106 N N . PHE A 1 139 ? 7.832 -7.515 18.007 1.00 94.88 139 PHE A N 1
ATOM 1107 C CA . PHE A 1 139 ? 8.196 -8.359 19.148 1.00 94.88 139 PHE A CA 1
ATOM 1108 C C . PHE A 1 139 ? 7.940 -9.840 18.877 1.00 94.88 139 PHE A C 1
ATOM 1110 O O . PHE A 1 139 ? 8.797 -10.667 19.186 1.00 94.88 139 PHE A O 1
ATOM 1117 N N . ALA A 1 140 ? 6.806 -10.182 18.263 1.00 94.44 140 ALA A N 1
ATOM 1118 C CA . ALA A 1 140 ? 6.507 -11.555 17.873 1.00 94.44 140 ALA A CA 1
ATOM 1119 C C . ALA A 1 140 ? 7.514 -12.077 16.835 1.00 94.44 140 ALA A C 1
ATOM 1121 O O . ALA A 1 140 ? 8.025 -13.189 16.972 1.00 94.44 140 ALA A O 1
ATOM 1122 N N . PHE A 1 141 ? 7.853 -11.263 15.831 1.00 93.38 141 PHE A N 1
ATOM 1123 C CA . PHE A 1 141 ? 8.826 -11.615 14.800 1.00 93.38 141 PHE A CA 1
ATOM 1124 C C . PHE A 1 141 ? 10.225 -11.837 15.388 1.00 93.38 141 PHE A C 1
ATOM 1126 O O . PHE A 1 141 ? 10.812 -12.898 15.185 1.00 93.38 141 PHE A O 1
ATOM 1133 N N . ILE A 1 142 ? 10.736 -10.892 16.182 1.00 93.50 142 ILE A N 1
ATOM 1134 C CA . ILE A 1 142 ? 12.036 -11.026 16.856 1.00 93.50 142 ILE A CA 1
ATOM 1135 C C . ILE A 1 142 ? 12.020 -12.229 17.806 1.00 93.50 142 ILE A C 1
ATOM 1137 O O . ILE A 1 142 ? 12.946 -13.034 17.781 1.00 93.50 142 ILE A O 1
ATOM 1141 N N . GLY A 1 143 ? 10.950 -12.405 18.587 1.00 91.00 143 GLY A N 1
ATOM 1142 C CA . GLY A 1 143 ? 10.773 -13.556 19.473 1.00 91.00 143 GLY A CA 1
ATOM 1143 C C . GLY A 1 143 ? 10.799 -14.895 18.733 1.00 91.00 143 GLY A C 1
ATOM 1144 O O . GLY A 1 143 ? 11.345 -15.865 19.253 1.00 91.00 143 GLY A O 1
ATOM 1145 N N . SER A 1 144 ? 10.276 -14.952 17.505 1.00 91.44 144 SER A N 1
ATOM 1146 C CA . SER A 1 144 ? 10.332 -16.156 16.666 1.00 91.44 144 SER A CA 1
ATOM 1147 C C . SER A 1 144 ? 11.728 -16.452 16.102 1.00 91.44 144 SER A C 1
ATOM 1149 O O . SER A 1 144 ? 12.049 -17.612 15.857 1.00 91.44 144 SER A O 1
ATOM 1151 N N . LEU A 1 145 ? 12.564 -15.423 15.917 1.00 90.94 145 LEU A N 1
ATOM 1152 C CA . LEU A 1 145 ? 13.932 -15.559 15.408 1.00 90.94 145 LEU A CA 1
ATOM 1153 C C . LEU A 1 145 ? 14.934 -15.986 16.483 1.00 90.94 145 LEU A C 1
ATOM 1155 O O . LEU A 1 145 ? 15.992 -16.516 16.145 1.00 90.94 145 LEU A O 1
ATOM 1159 N N . ILE A 1 146 ? 14.637 -15.742 17.763 1.00 89.25 146 ILE A N 1
ATOM 1160 C CA . ILE A 1 146 ? 15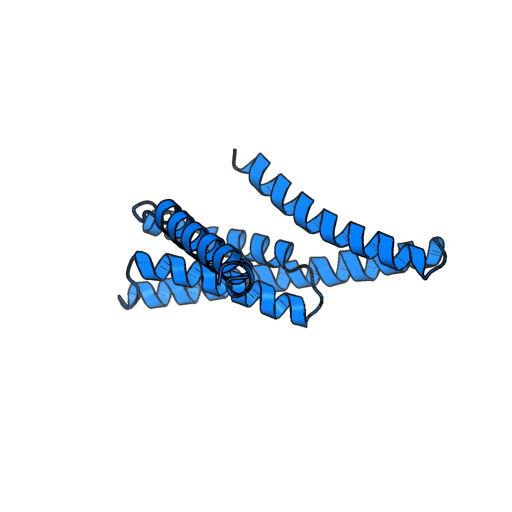.518 -16.136 18.864 1.00 89.25 146 ILE A CA 1
ATOM 1161 C C . ILE A 1 146 ? 15.623 -17.672 18.892 1.00 89.25 146 ILE A C 1
ATOM 1163 O O . ILE A 1 146 ? 14.605 -18.355 19.030 1.00 89.25 146 ILE A O 1
ATOM 1167 N N . PRO A 1 147 ? 16.837 -18.248 18.789 1.00 83.38 147 PRO A N 1
ATOM 1168 C CA . PRO A 1 147 ? 17.030 -19.689 18.858 1.00 83.38 147 PRO A CA 1
ATOM 1169 C C . PRO A 1 147 ? 16.917 -20.148 20.314 1.00 83.38 147 PRO A C 1
ATOM 1171 O O . PRO A 1 147 ? 17.907 -20.348 21.006 1.00 83.38 147 PRO A O 1
ATOM 1174 N N . TRP A 1 148 ? 15.691 -20.336 20.798 1.00 82.06 148 TRP A N 1
ATOM 1175 C CA . TRP A 1 148 ? 15.418 -20.759 22.179 1.00 82.06 148 TRP A CA 1
ATOM 1176 C C . TRP A 1 148 ? 16.128 -22.065 22.565 1.00 82.06 148 TRP A C 1
ATOM 1178 O O . TRP A 1 148 ? 16.464 -22.268 23.727 1.00 82.06 148 TRP A O 1
ATOM 1188 N N . GLN A 1 149 ? 16.427 -22.916 21.578 1.00 80.94 149 GLN A N 1
ATOM 1189 C CA . GLN A 1 149 ? 17.167 -24.165 21.763 1.00 80.94 149 GLN A CA 1
ATOM 1190 C C . GLN A 1 149 ? 18.644 -23.973 22.143 1.00 80.94 149 GLN A C 1
ATOM 1192 O O . GLN A 1 149 ? 19.225 -24.898 22.689 1.00 80.94 149 GLN A O 1
ATOM 1197 N N . SER A 1 150 ? 19.262 -22.814 21.881 1.00 75.81 150 SER A N 1
ATOM 1198 C CA . SER A 1 150 ? 20.651 -22.544 22.295 1.00 75.81 150 SER A CA 1
ATOM 1199 C C . SER A 1 150 ? 20.772 -21.972 23.712 1.00 75.81 150 SER A C 1
ATOM 1201 O O . SER A 1 150 ? 21.884 -21.714 24.164 1.00 75.81 150 SER A O 1
ATOM 1203 N N . PHE A 1 151 ? 19.645 -21.718 24.386 1.00 72.62 151 PHE A N 1
ATOM 1204 C CA . PHE A 1 151 ? 19.585 -21.207 25.762 1.00 72.62 151 PHE A CA 1
ATOM 1205 C C . PHE A 1 151 ? 19.153 -22.271 26.787 1.00 72.62 151 PHE A C 1
ATOM 1207 O O . PHE A 1 151 ? 19.094 -21.962 27.978 1.00 72.62 151 PHE A O 1
ATOM 1214 N N . ALA A 1 152 ? 18.841 -23.489 26.329 1.00 52.28 152 ALA A N 1
ATOM 1215 C CA . ALA A 1 152 ? 18.574 -24.672 27.148 1.00 52.28 152 ALA A CA 1
ATOM 1216 C C . ALA A 1 152 ? 19.833 -25.544 27.245 1.00 52.28 152 ALA A C 1
ATOM 1218 O O . ALA A 1 152 ? 20.048 -26.126 28.331 1.00 52.28 152 ALA A O 1
#

Organism: NCBI:txid94023

Secondary structure (DSSP, 8-state):
-HHHHHHHHHHHHHHHHHHHHHHHHHHS-HHHHHHHIIIIIIIIIIHHHHHHHHHHHHHHHHHHHHHHHTT---HHHHHHHHHHHHHHHHHHHHHTTS-HHHHHHHHHHHHHSSHHHHHHHHTS-HHHHHHHHHHHHHHHHHHHHS-GGG--

Sequence (152 aa):
ALYHADLHYITKGMAEQFLYLSLYLMDLSFGQAIGQWVLVAILYKIGLSIVIGIFTGYVARKLLYLSEKNRLIDKESFLVFAIALALFLTGFVSIISGSDLLACFIAGTSFTWDDWFRRETEEAHLQEVIDMLLNLAVFAFIGSLIPWQSFA

pLDDT: mean 77.97, std 11.12, range [49.56, 94.88]

Radius of gyration: 19.42 Å; chains: 1; bounding box: 48×43×53 Å

Foldseek 3Di:
DVVVVLVVLVVVLVVVLVVVLVVLVVPDDPVVSVVCSCVCQPVPQLVVLLVLLLVLLQVLLVVVVVCVVVVNDDLVNLLVSLVVSLVVQLVVSVVVVHRSSSSNSNSVCNNPVDCVVVVVCVPRPSVVVVVVVVVVVVCVVVVVVPPVVVVD